Protein AF-T0VDK6-F1 (afdb_monomer_lite)

Radius of gyration: 13.19 Å; chains: 1; bounding box: 28×38×30 Å

pLDDT: mean 80.77, std 17.37, range [37.72, 94.25]

Secondary structure (DSSP, 8-state):
-PPPPPHHHHHHHHHHTT-B-S-HHHHHHHHHHH-HHHHHHHGGGGB-TTS-B-S--BHHHHHT-S-S---------

Structure (mmCIF, N/CA/C/O backbone):
data_AF-T0VDK6-F1
#
_entry.id   AF-T0VDK6-F1
#
loop_
_atom_site.group_PDB
_atom_site.id
_atom_site.type_symbol
_atom_site.label_atom_id
_atom_site.label_alt_id
_atom_site.label_comp_id
_atom_site.label_asym_id
_atom_site.label_entity_id
_atom_site.label_seq_id
_atom_site.pdbx_PDB_ins_code
_atom_site.Cartn_x
_atom_site.Cartn_y
_atom_site.Cartn_z
_atom_site.occupancy
_atom_site.B_iso_or_equiv
_atom_site.auth_seq_id
_atom_site.auth_comp_id
_atom_site.auth_asym_id
_atom_site.auth_atom_id
_atom_site.pdbx_PDB_model_num
ATOM 1 N N . MET A 1 1 ? 7.716 17.060 8.205 1.00 54.31 1 MET A N 1
ATOM 2 C CA . MET A 1 1 ? 8.079 15.687 7.781 1.00 54.31 1 MET A CA 1
ATOM 3 C C . MET A 1 1 ? 6.798 14.877 7.652 1.00 54.31 1 MET A C 1
ATOM 5 O O . MET A 1 1 ? 5.962 15.001 8.536 1.00 54.31 1 MET A O 1
ATOM 9 N N . LYS A 1 2 ? 6.590 14.115 6.568 1.00 57.12 2 LYS A N 1
ATOM 10 C CA . LYS A 1 2 ? 5.449 13.181 6.515 1.00 57.12 2 LYS A CA 1
ATOM 11 C C . LYS A 1 2 ? 5.818 11.947 7.349 1.00 57.12 2 LYS A C 1
ATOM 13 O O . LYS A 1 2 ? 6.925 11.447 7.145 1.00 57.12 2 LYS A O 1
ATOM 18 N N . PRO A 1 3 ? 4.965 11.482 8.276 1.00 75.94 3 PRO A N 1
ATOM 19 C CA . PRO A 1 3 ? 5.250 10.267 9.026 1.00 75.94 3 PRO A CA 1
ATOM 20 C C . PRO A 1 3 ? 5.386 9.084 8.063 1.00 75.94 3 PRO A C 1
ATOM 22 O O . PRO A 1 3 ? 4.663 8.996 7.065 1.00 75.94 3 PRO A O 1
ATOM 25 N N . ALA A 1 4 ? 6.341 8.196 8.345 1.00 81.44 4 ALA A N 1
ATOM 26 C CA . ALA A 1 4 ? 6.423 6.925 7.643 1.00 81.44 4 ALA A CA 1
ATOM 27 C C . ALA A 1 4 ? 5.159 6.118 7.954 1.00 81.44 4 ALA A C 1
ATOM 29 O O . ALA A 1 4 ? 4.730 6.057 9.104 1.00 81.44 4 ALA A O 1
ATOM 30 N N . LYS A 1 5 ? 4.564 5.522 6.920 1.00 88.75 5 LYS A N 1
ATOM 31 C CA . LYS A 1 5 ? 3.398 4.657 7.093 1.00 88.75 5 LYS A CA 1
ATOM 32 C C . LYS A 1 5 ? 3.790 3.370 7.800 1.00 88.75 5 LYS A C 1
ATOM 34 O O . LYS A 1 5 ? 4.838 2.806 7.475 1.00 88.75 5 LYS A O 1
ATOM 39 N N . THR A 1 6 ? 2.941 2.894 8.702 1.00 93.75 6 THR A N 1
ATOM 40 C CA . THR A 1 6 ? 3.104 1.570 9.310 1.00 93.75 6 THR A CA 1
ATOM 41 C C . THR A 1 6 ? 2.942 0.474 8.254 1.00 93.75 6 THR A C 1
ATOM 43 O O . THR A 1 6 ? 2.389 0.701 7.174 1.00 93.75 6 THR A O 1
ATOM 46 N N . TYR A 1 7 ? 3.414 -0.738 8.551 1.00 93.12 7 TYR A N 1
ATOM 47 C CA . TYR A 1 7 ? 3.226 -1.879 7.650 1.00 93.12 7 TYR A CA 1
ATOM 48 C C . TYR A 1 7 ? 1.744 -2.184 7.403 1.00 93.12 7 TYR A C 1
ATOM 50 O O . TYR A 1 7 ? 1.373 -2.558 6.295 1.00 93.12 7 TYR A O 1
ATOM 58 N N . GLU A 1 8 ? 0.890 -1.972 8.403 1.00 92.75 8 GLU A N 1
ATOM 59 C CA . GLU A 1 8 ? -0.560 -2.131 8.272 1.00 92.75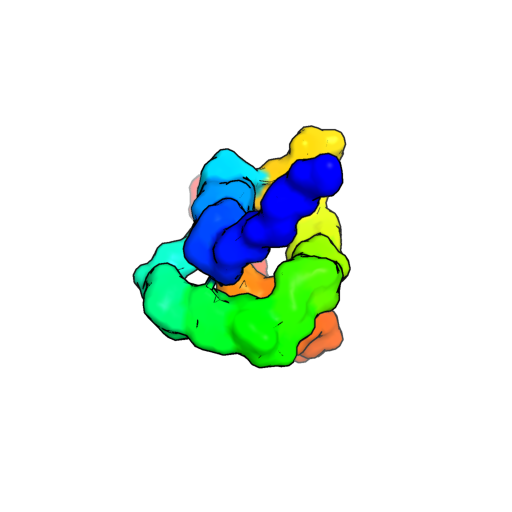 8 GLU A CA 1
ATOM 60 C C . GLU A 1 8 ? -1.144 -1.101 7.300 1.00 92.75 8 GLU A C 1
ATOM 62 O O . GLU A 1 8 ? -1.827 -1.478 6.352 1.00 92.75 8 GLU A O 1
ATOM 67 N N . GLU A 1 9 ? -0.793 0.181 7.443 1.00 94.25 9 GLU A N 1
ATOM 68 C CA . GLU A 1 9 ? -1.237 1.231 6.516 1.00 94.25 9 GLU A CA 1
ATOM 69 C C . GLU A 1 9 ? -0.746 0.994 5.080 1.00 94.25 9 GLU A C 1
ATOM 71 O O . GLU A 1 9 ? -1.441 1.293 4.107 1.00 94.25 9 GLU A O 1
ATOM 76 N N . GLN A 1 10 ? 0.481 0.495 4.928 1.00 93.00 10 GLN A N 1
ATOM 77 C CA . GLN A 1 10 ? 1.032 0.120 3.628 1.00 93.00 10 GLN A CA 1
ATOM 78 C C . GLN A 1 10 ? 0.230 -1.021 3.000 1.00 93.00 10 GLN A C 1
ATOM 80 O O . GLN A 1 10 ? -0.069 -0.976 1.805 1.00 93.00 10 GLN A O 1
ATOM 85 N N . LEU A 1 11 ? -0.150 -2.014 3.804 1.00 93.12 11 LEU A N 1
ATOM 86 C CA . LEU A 1 11 ? -0.965 -3.137 3.368 1.00 93.12 11 LEU A CA 1
ATOM 87 C C . LEU A 1 11 ? -2.371 -2.687 2.950 1.00 93.12 11 LEU A C 1
ATOM 89 O O . LEU A 1 11 ? -2.854 -3.077 1.888 1.00 93.12 11 LEU A O 1
ATOM 93 N N . GLU A 1 12 ? -2.996 -1.794 3.717 1.00 94.00 12 GLU A N 1
ATOM 94 C CA . GLU A 1 12 ? -4.303 -1.223 3.382 1.00 94.00 12 GLU A CA 1
ATOM 95 C C . GLU A 1 12 ? -4.299 -0.469 2.048 1.00 94.00 12 GLU A C 1
ATOM 97 O O . GLU A 1 12 ? -5.273 -0.533 1.299 1.00 94.00 12 GLU A O 1
ATOM 102 N N . ILE A 1 13 ? -3.212 0.234 1.712 1.00 92.94 13 ILE A N 1
ATOM 103 C CA . ILE A 1 13 ? -3.076 0.896 0.404 1.00 92.94 13 ILE A CA 1
ATOM 104 C C . ILE A 1 13 ? -3.090 -0.132 -0.727 1.00 92.94 13 ILE A C 1
ATOM 106 O O . ILE A 1 13 ? -3.697 0.116 -1.769 1.00 92.94 13 ILE A O 1
ATOM 110 N N . LEU A 1 14 ? -2.423 -1.271 -0.538 1.00 92.31 14 LEU A N 1
ATOM 111 C CA . LEU A 1 14 ? -2.393 -2.338 -1.533 1.00 92.31 14 LEU A CA 1
ATOM 112 C C . LEU A 1 14 ? -3.779 -2.972 -1.697 1.00 92.31 14 LEU A C 1
ATOM 114 O O . LEU A 1 14 ? -4.238 -3.110 -2.829 1.00 92.31 14 LEU A O 1
ATOM 118 N N . ILE A 1 15 ? -4.479 -3.248 -0.593 1.00 92.81 15 ILE A N 1
ATOM 119 C CA . ILE A 1 15 ? -5.857 -3.766 -0.607 1.00 92.81 15 ILE A CA 1
ATOM 120 C C . ILE A 1 15 ? -6.799 -2.788 -1.317 1.00 92.81 15 ILE A C 1
ATOM 122 O O . ILE A 1 15 ? -7.551 -3.186 -2.203 1.00 92.81 15 ILE A O 1
ATOM 126 N N . LYS A 1 16 ? -6.724 -1.487 -1.002 1.00 93.69 16 LYS A N 1
ATOM 127 C CA . LYS A 1 16 ? -7.540 -0.445 -1.656 1.00 93.69 16 LYS A CA 1
ATOM 128 C C . LYS A 1 16 ? -7.291 -0.341 -3.159 1.00 93.69 16 LYS A C 1
ATOM 130 O O . LYS A 1 16 ? -8.182 0.069 -3.892 1.00 93.69 16 LYS A O 1
ATOM 135 N N . ARG A 1 17 ? -6.094 -0.712 -3.616 1.00 92.62 17 ARG A N 1
ATOM 136 C CA . ARG A 1 17 ? -5.739 -0.799 -5.039 1.00 92.62 17 ARG A CA 1
ATOM 137 C C . ARG A 1 17 ? -6.172 -2.113 -5.687 1.00 92.62 17 ARG A C 1
ATOM 139 O O . ARG A 1 17 ? -5.884 -2.302 -6.860 1.00 92.62 17 ARG A O 1
ATOM 146 N N . GLY A 1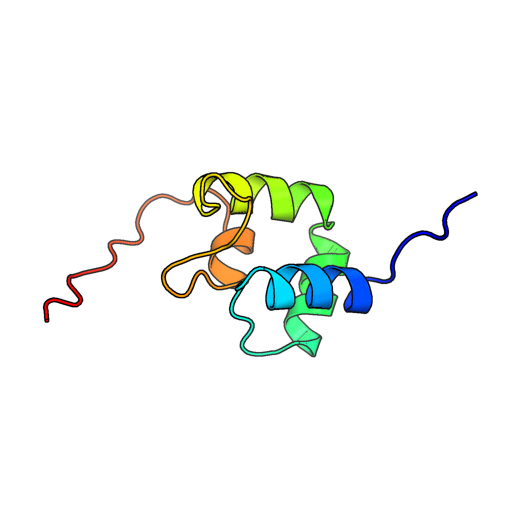 18 ? -6.830 -3.008 -4.954 1.00 92.44 18 GLY A N 1
ATOM 147 C CA . GLY A 1 18 ? -7.327 -4.286 -5.459 1.00 92.44 18 GLY A CA 1
ATOM 148 C C . GLY A 1 18 ? -6.394 -5.475 -5.229 1.00 92.44 18 GLY A C 1
ATOM 149 O O . GLY A 1 18 ? -6.630 -6.528 -5.815 1.00 92.44 18 GLY A O 1
ATOM 150 N N . LEU A 1 19 ? -5.336 -5.338 -4.414 1.00 93.50 19 LEU A N 1
ATOM 151 C CA . LEU A 1 19 ? -4.489 -6.481 -4.066 1.00 93.50 19 LEU A CA 1
ATOM 152 C C . LEU A 1 19 ? -5.264 -7.404 -3.127 1.00 93.50 19 LEU A C 1
ATOM 154 O O . LEU A 1 19 ? -5.713 -6.982 -2.060 1.00 93.50 19 LEU A O 1
ATOM 158 N N . TYR A 1 20 ? -5.391 -8.667 -3.510 1.00 93.62 20 TYR A N 1
ATOM 159 C CA . TYR A 1 20 ? -6.006 -9.675 -2.669 1.00 93.62 20 TYR A CA 1
ATOM 160 C C . TYR A 1 20 ? -5.031 -10.134 -1.582 1.00 93.62 20 TYR A C 1
ATOM 162 O O . TYR A 1 20 ? -3.863 -10.431 -1.850 1.00 93.62 20 TYR A O 1
ATOM 170 N N . ILE A 1 21 ? -5.520 -10.192 -0.345 1.00 91.06 21 ILE A N 1
ATOM 171 C CA . ILE A 1 21 ? -4.755 -10.634 0.818 1.00 91.06 21 ILE A CA 1
ATOM 172 C C . ILE A 1 21 ? -5.610 -11.611 1.608 1.00 91.06 21 ILE A C 1
ATOM 174 O O . ILE A 1 21 ? -6.651 -11.234 2.138 1.00 91.06 21 ILE A O 1
ATOM 178 N N . ASP A 1 22 ? -5.144 -12.852 1.698 1.00 89.50 22 ASP A N 1
ATOM 179 C CA . ASP A 1 22 ? -5.812 -13.905 2.463 1.00 89.50 22 ASP A CA 1
ATOM 180 C C . ASP A 1 22 ? -5.680 -13.678 3.979 1.00 89.50 22 ASP A C 1
ATOM 182 O O . ASP A 1 22 ? -6.657 -13.706 4.726 1.00 89.50 22 ASP A O 1
ATOM 186 N N . ASN A 1 23 ? -4.462 -13.382 4.447 1.00 91.81 23 ASN A N 1
ATOM 187 C CA . ASN A 1 23 ? -4.174 -13.220 5.869 1.00 91.81 23 ASN A CA 1
ATOM 188 C C . ASN A 1 23 ? -3.336 -11.968 6.148 1.00 91.81 23 ASN A C 1
ATOM 190 O O . ASN A 1 23 ? -2.112 -11.971 5.989 1.00 91.81 23 ASN A O 1
ATOM 194 N N . ASN A 1 24 ? -3.989 -10.920 6.657 1.00 91.75 24 ASN A N 1
ATOM 195 C CA . ASN A 1 24 ? -3.339 -9.641 6.952 1.00 91.75 24 ASN A CA 1
ATOM 196 C C . ASN A 1 24 ? -2.154 -9.769 7.917 1.00 91.75 24 ASN A C 1
ATOM 198 O O . ASN A 1 24 ? -1.134 -9.122 7.701 1.00 91.75 24 ASN A O 1
ATOM 202 N N . LYS A 1 25 ? -2.235 -10.613 8.955 1.00 92.19 25 LYS A N 1
ATOM 203 C CA . LYS A 1 25 ? -1.138 -10.759 9.931 1.00 92.19 25 LYS A CA 1
ATOM 204 C C . LYS A 1 25 ? 0.106 -11.363 9.286 1.00 92.19 25 LYS A C 1
ATOM 206 O O . LYS A 1 25 ? 1.209 -10.853 9.480 1.00 92.19 25 LYS A O 1
ATOM 211 N N . ARG A 1 26 ? -0.070 -12.425 8.490 1.00 91.38 26 ARG A N 1
ATOM 212 C CA . ARG A 1 26 ? 1.030 -13.018 7.713 1.00 91.38 26 ARG A CA 1
ATOM 213 C C . ARG A 1 26 ? 1.579 -12.016 6.707 1.00 91.38 26 ARG A C 1
ATOM 215 O O . ARG A 1 26 ? 2.790 -11.864 6.626 1.00 91.38 26 ARG A O 1
ATOM 222 N N . ALA A 1 27 ? 0.710 -11.299 6.002 1.00 92.56 27 ALA A N 1
ATOM 223 C CA . ALA A 1 27 ? 1.123 -10.326 5.004 1.00 92.56 27 ALA A CA 1
ATOM 224 C C . ALA A 1 27 ? 1.915 -9.159 5.615 1.00 92.56 27 ALA A C 1
ATOM 226 O O . ALA A 1 27 ? 2.954 -8.800 5.077 1.00 92.56 27 ALA A O 1
ATOM 227 N N . VAL A 1 28 ? 1.510 -8.626 6.775 1.00 93.31 28 VAL A N 1
ATOM 228 C CA . VAL A 1 28 ? 2.286 -7.622 7.528 1.00 93.31 28 VAL A CA 1
ATOM 229 C C . VAL A 1 28 ? 3.650 -8.173 7.934 1.00 93.31 28 VAL A C 1
ATOM 231 O O . VAL A 1 28 ? 4.665 -7.509 7.723 1.00 93.31 28 VAL A O 1
ATOM 234 N N . HIS A 1 29 ? 3.698 -9.392 8.478 1.00 92.06 29 HIS A N 1
ATOM 235 C CA . HIS A 1 29 ? 4.963 -10.019 8.854 1.00 92.06 29 HIS A CA 1
ATOM 236 C C . HIS A 1 29 ? 5.888 -10.177 7.637 1.00 92.06 29 HIS A C 1
ATOM 238 O O . HIS A 1 29 ? 7.047 -9.769 7.672 1.00 92.06 29 HIS A O 1
ATOM 244 N N . THR A 1 30 ? 5.379 -10.684 6.517 1.00 89.75 30 THR A N 1
ATOM 245 C CA . THR A 1 30 ? 6.144 -10.792 5.270 1.00 89.75 30 THR A CA 1
ATOM 246 C C . THR A 1 30 ? 6.557 -9.425 4.725 1.00 89.75 30 THR A C 1
ATOM 248 O O . THR A 1 30 ? 7.704 -9.263 4.323 1.00 89.75 30 THR A O 1
ATOM 251 N N . LEU A 1 31 ? 5.677 -8.422 4.757 1.00 91.06 31 LEU A N 1
ATOM 252 C CA . LEU A 1 31 ? 5.964 -7.059 4.304 1.00 91.06 31 LEU A CA 1
ATOM 253 C C . LEU A 1 31 ? 7.088 -6.417 5.123 1.00 91.06 31 LEU A C 1
ATOM 255 O O . LEU A 1 31 ? 7.932 -5.726 4.556 1.00 91.06 31 LEU A O 1
ATOM 259 N N . SER A 1 32 ? 7.134 -6.689 6.429 1.00 90.56 32 SER A N 1
ATOM 260 C CA . SER A 1 32 ? 8.212 -6.224 7.305 1.00 90.56 32 SER A CA 1
ATOM 261 C C . SER A 1 32 ? 9.573 -6.841 6.963 1.00 90.56 32 SER A C 1
ATOM 263 O O . SER A 1 32 ? 10.592 -6.172 7.102 1.00 90.56 32 SER A O 1
ATOM 265 N N . ASN A 1 33 ? 9.589 -8.074 6.440 1.00 89.50 33 ASN A N 1
ATOM 266 C CA . ASN A 1 33 ? 10.808 -8.765 6.009 1.00 89.50 33 ASN A CA 1
ATOM 267 C C . ASN A 1 33 ? 11.243 -8.365 4.586 1.00 89.50 33 ASN A C 1
ATOM 269 O O . ASN A 1 33 ? 12.420 -8.129 4.336 1.00 89.50 33 ASN A O 1
ATOM 273 N N . VAL A 1 34 ? 10.298 -8.290 3.641 1.00 86.81 34 VAL A N 1
ATOM 274 C CA . VAL A 1 34 ? 10.571 -8.019 2.215 1.00 86.81 34 VAL A CA 1
ATOM 275 C C . VAL A 1 34 ? 10.758 -6.525 1.936 1.00 86.81 34 VAL A C 1
ATOM 277 O O . VAL A 1 34 ? 11.450 -6.168 0.985 1.00 86.81 34 VAL A O 1
ATOM 280 N N . ASN A 1 35 ? 10.201 -5.655 2.783 1.00 85.25 35 ASN A N 1
ATOM 281 C CA . ASN A 1 35 ? 10.075 -4.209 2.596 1.00 85.25 35 ASN A CA 1
ATOM 282 C C . ASN A 1 35 ? 9.093 -3.826 1.464 1.00 85.25 35 ASN A C 1
ATOM 284 O O . ASN A 1 35 ? 9.108 -4.375 0.360 1.00 85.25 35 ASN A O 1
ATOM 288 N N . TYR A 1 36 ? 8.244 -2.829 1.731 1.00 86.44 36 TYR A N 1
ATOM 289 C CA . TYR A 1 36 ? 7.235 -2.309 0.802 1.00 86.44 36 TYR A CA 1
ATOM 290 C C . TYR A 1 36 ? 7.800 -1.895 -0.561 1.00 86.44 36 TYR A C 1
ATOM 292 O O . TYR A 1 36 ? 7.173 -2.152 -1.592 1.00 86.44 36 TYR A O 1
ATOM 300 N N . TYR A 1 37 ? 8.995 -1.303 -0.606 1.00 85.06 37 TYR A N 1
ATOM 301 C CA . TYR A 1 37 ? 9.590 -0.872 -1.873 1.00 85.06 37 TYR A CA 1
ATOM 302 C C . TYR A 1 37 ? 9.932 -2.053 -2.792 1.00 85.06 37 TYR A C 1
ATOM 304 O O . TYR A 1 37 ? 9.600 -2.010 -3.974 1.00 85.06 37 TYR A O 1
ATOM 312 N N . ASN A 1 38 ? 10.496 -3.140 -2.257 1.00 87.50 38 ASN A N 1
ATOM 313 C CA . ASN A 1 38 ? 10.803 -4.329 -3.059 1.00 87.50 38 ASN A CA 1
ATOM 314 C C . ASN A 1 38 ? 9.524 -5.022 -3.534 1.00 87.50 38 ASN A C 1
ATOM 316 O O . ASN A 1 38 ? 9.375 -5.308 -4.722 1.00 87.50 38 ASN A O 1
ATOM 320 N N . LEU A 1 39 ? 8.565 -5.222 -2.622 1.00 87.94 39 LEU A N 1
ATOM 321 C CA . LEU A 1 39 ? 7.296 -5.867 -2.954 1.00 87.94 39 LEU A CA 1
ATOM 322 C C . LEU A 1 39 ? 6.556 -5.111 -4.063 1.00 87.94 39 LEU A C 1
ATOM 324 O O . LEU A 1 39 ? 6.059 -5.709 -5.014 1.00 87.94 39 LEU A O 1
ATOM 328 N N . THR A 1 40 ? 6.494 -3.781 -3.969 1.00 87.12 40 THR A N 1
ATOM 329 C CA . THR A 1 40 ? 5.809 -2.961 -4.978 1.00 87.12 40 THR A CA 1
ATOM 330 C C . THR A 1 40 ? 6.487 -2.978 -6.348 1.00 87.12 40 THR A C 1
ATOM 332 O O . THR A 1 40 ? 5.788 -2.743 -7.340 1.00 87.12 40 THR A O 1
ATOM 335 N N . GLY A 1 41 ? 7.790 -3.277 -6.406 1.00 89.19 41 GLY A N 1
ATOM 336 C CA . GLY A 1 41 ? 8.535 -3.545 -7.634 1.00 89.19 41 GLY A CA 1
ATOM 337 C C . GLY A 1 41 ? 8.124 -4.867 -8.283 1.00 89.19 41 GLY A C 1
ATOM 338 O O . GLY A 1 41 ? 7.791 -4.880 -9.464 1.00 89.19 41 GLY A O 1
ATOM 339 N N . TYR A 1 42 ? 8.028 -5.955 -7.513 1.00 88.75 42 TYR A N 1
ATOM 340 C CA . TYR A 1 42 ? 7.522 -7.241 -8.025 1.00 88.75 42 TYR A CA 1
ATOM 341 C C . TYR A 1 42 ? 6.060 -7.162 -8.463 1.00 88.75 42 TYR A C 1
ATOM 343 O O . TYR A 1 42 ? 5.656 -7.769 -9.452 1.00 88.75 42 TYR A O 1
ATOM 351 N N . LEU A 1 43 ? 5.273 -6.353 -7.757 1.00 89.00 43 LEU A N 1
ATOM 352 C CA . LEU A 1 43 ? 3.875 -6.121 -8.079 1.00 89.00 43 LEU A CA 1
ATOM 353 C C . LEU A 1 43 ? 3.664 -5.190 -9.285 1.00 89.00 43 LEU A C 1
ATOM 355 O O . LEU A 1 43 ? 2.534 -5.045 -9.742 1.00 89.00 43 LEU A O 1
ATOM 359 N N . PHE A 1 44 ? 4.710 -4.531 -9.796 1.00 89.94 44 PHE A N 1
ATOM 360 C CA . PHE A 1 44 ? 4.586 -3.529 -10.859 1.00 89.94 44 PHE A CA 1
ATOM 361 C C . PHE A 1 44 ? 3.971 -4.098 -12.142 1.00 89.94 44 PHE A C 1
ATOM 363 O O . PHE A 1 44 ? 3.096 -3.462 -12.718 1.00 89.94 44 PHE A O 1
ATOM 370 N N . GLN A 1 45 ? 4.354 -5.315 -12.532 1.00 88.25 45 GLN A N 1
ATOM 371 C CA . GLN A 1 45 ? 3.848 -5.977 -13.742 1.00 88.25 45 GLN A CA 1
ATOM 372 C C . GLN A 1 45 ? 2.353 -6.331 -13.690 1.00 88.25 45 GLN A C 1
ATOM 374 O O . GLN A 1 45 ? 1.753 -6.605 -14.723 1.00 88.25 45 GLN A O 1
ATOM 379 N N . PHE A 1 46 ? 1.755 -6.337 -12.496 1.00 88.75 46 PHE A N 1
ATOM 380 C CA . PHE A 1 46 ? 0.346 -6.673 -12.293 1.00 88.75 46 PHE A CA 1
ATOM 381 C C . PHE A 1 46 ? -0.555 -5.436 -12.167 1.00 88.75 46 PHE A C 1
ATOM 383 O O . PHE A 1 46 ? -1.756 -5.568 -11.926 1.00 88.75 46 PHE A O 1
ATOM 390 N N . LYS A 1 47 ? 0.020 -4.233 -12.272 1.00 90.25 47 LYS A N 1
ATOM 391 C CA . LYS A 1 47 ? -0.728 -2.978 -12.209 1.00 90.25 47 LYS A CA 1
ATOM 392 C C . LYS A 1 47 ? -1.275 -2.618 -13.585 1.00 90.25 47 LYS A C 1
ATOM 394 O O . LYS A 1 47 ? -0.586 -2.750 -14.592 1.00 90.25 47 LYS A O 1
ATOM 399 N N . ASP A 1 48 ? -2.498 -2.107 -13.610 1.00 89.38 48 ASP A N 1
ATOM 400 C CA . ASP A 1 48 ? -3.069 -1.456 -14.782 1.00 89.38 48 ASP A CA 1
ATOM 401 C C . ASP A 1 48 ? -2.450 -0.061 -15.012 1.00 89.38 48 ASP A C 1
ATOM 403 O O . ASP A 1 48 ? -1.624 0.429 -14.234 1.00 89.38 48 ASP A O 1
ATOM 407 N N . SER A 1 49 ? -2.889 0.623 -16.072 1.00 88.44 49 SER A N 1
ATOM 408 C CA . SER A 1 49 ? -2.441 1.988 -16.387 1.00 88.44 49 SER A CA 1
ATOM 409 C C . SER A 1 49 ? -2.785 3.026 -15.308 1.00 88.44 49 SER A C 1
ATOM 411 O O . SER A 1 49 ? -2.207 4.112 -15.299 1.00 88.44 49 SER A O 1
ATOM 413 N N . LYS A 1 50 ? -3.704 2.709 -14.388 1.00 89.38 50 LYS A N 1
ATOM 414 C CA . LYS A 1 50 ? -4.108 3.547 -13.251 1.00 89.38 50 LYS A CA 1
ATOM 415 C C . LYS A 1 50 ? -3.383 3.167 -11.952 1.00 89.38 50 LYS A C 1
ATOM 417 O O . LYS A 1 50 ? -3.578 3.834 -10.937 1.00 89.38 50 LYS A O 1
ATOM 422 N N . GLY A 1 51 ? -2.533 2.138 -11.967 1.00 87.38 51 GLY A N 1
ATOM 423 C CA . GLY A 1 51 ? -1.790 1.659 -10.804 1.00 87.38 51 GLY A CA 1
ATOM 424 C C . GLY A 1 51 ? -2.573 0.720 -9.880 1.00 87.38 51 GLY A C 1
ATOM 425 O O . GLY A 1 51 ? -2.124 0.498 -8.750 1.00 87.38 51 GLY A O 1
ATOM 426 N N . ASN A 1 52 ? -3.713 0.191 -10.328 1.00 90.81 52 ASN A N 1
ATOM 427 C CA . ASN A 1 52 ? -4.541 -0.760 -9.588 1.00 90.81 52 ASN A CA 1
ATOM 428 C C . ASN A 1 52 ? -4.265 -2.197 -10.029 1.00 90.81 52 ASN A C 1
ATOM 430 O O . ASN A 1 52 ? -3.836 -2.454 -11.150 1.00 90.81 52 ASN A O 1
ATOM 434 N N . PHE A 1 53 ? -4.543 -3.139 -9.141 1.00 90.31 53 PHE A N 1
ATOM 435 C CA . PHE A 1 53 ? -4.462 -4.565 -9.401 1.00 90.31 53 PHE A CA 1
ATOM 436 C C . PHE A 1 53 ? -5.809 -5.054 -9.929 1.00 90.31 53 PHE A C 1
ATOM 438 O O . PHE A 1 53 ? -6.853 -4.806 -9.327 1.00 90.31 53 PHE A O 1
ATOM 445 N N . SER A 1 54 ? -5.788 -5.748 -11.063 1.00 81.62 54 SER A N 1
ATOM 446 C CA . SER A 1 54 ? -6.979 -6.332 -11.683 1.00 81.62 54 SER A CA 1
ATOM 447 C C . SER A 1 54 ? -6.813 -7.845 -11.817 1.00 81.62 54 SER A C 1
ATOM 449 O O . SER A 1 54 ? -5.697 -8.342 -11.935 1.00 81.62 54 SER A O 1
ATOM 451 N N . GLY A 1 55 ? -7.918 -8.593 -11.745 1.00 78.69 55 GLY A N 1
ATOM 452 C CA . GLY A 1 55 ? -7.891 -10.050 -11.925 1.00 78.69 55 GLY A CA 1
ATOM 453 C C . GLY A 1 55 ? -7.442 -10.872 -10.708 1.00 78.69 55 GLY A C 1
ATOM 454 O O . GLY A 1 55 ? -6.997 -11.999 -10.889 1.00 78.69 55 GLY A O 1
ATOM 455 N N . GLY A 1 56 ? -7.561 -10.347 -9.480 1.00 84.12 56 GLY A N 1
ATOM 456 C CA . GLY A 1 56 ? -7.342 -11.139 -8.258 1.00 84.12 56 GLY A CA 1
ATOM 457 C C . GLY A 1 56 ? -5.873 -11.384 -7.900 1.00 84.12 56 GLY A C 1
ATOM 458 O O . GLY A 1 56 ? -5.544 -12.417 -7.326 1.00 84.12 56 GLY A O 1
ATOM 459 N N . VAL A 1 57 ? -4.990 -10.440 -8.235 1.00 89.25 57 VAL A N 1
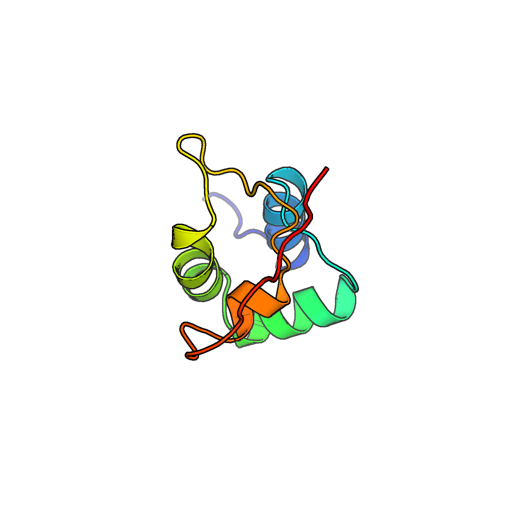ATOM 460 C CA . VAL A 1 57 ? -3.561 -10.500 -7.891 1.00 89.25 57 VAL A CA 1
ATOM 461 C C . VAL A 1 57 ? -3.410 -10.615 -6.376 1.00 89.25 57 VAL A C 1
ATOM 463 O O . VAL A 1 57 ? -3.822 -9.723 -5.634 1.00 89.25 57 VAL A O 1
ATOM 466 N N . SER A 1 58 ? -2.813 -11.710 -5.926 1.00 89.94 58 SER A N 1
ATOM 467 C CA . SER A 1 58 ? -2.566 -11.984 -4.514 1.00 89.94 58 SER A CA 1
ATOM 468 C C . SER A 1 58 ? -1.234 -11.405 -4.045 1.00 89.94 58 SER A C 1
ATOM 470 O O . SER A 1 58 ? -0.271 -11.269 -4.806 1.00 89.94 58 SER A O 1
ATOM 472 N N . PHE A 1 59 ? -1.159 -11.094 -2.756 1.00 88.69 59 PHE A N 1
ATOM 473 C CA . PHE A 1 59 ? 0.075 -10.678 -2.098 1.00 88.69 59 PHE A CA 1
ATOM 474 C C . PHE A 1 59 ? 1.204 -11.704 -2.278 1.00 88.69 59 PHE A C 1
ATOM 476 O O . PHE A 1 59 ? 2.336 -11.324 -2.589 1.00 88.69 59 PHE A O 1
ATOM 483 N N . GLU A 1 60 ? 0.906 -13.001 -2.163 1.00 86.69 60 GLU A N 1
ATOM 484 C CA . GLU A 1 60 ? 1.905 -14.058 -2.325 1.00 86.69 60 GLU A CA 1
ATOM 485 C C . GLU A 1 60 ? 2.545 -14.087 -3.717 1.00 86.69 60 GLU A C 1
A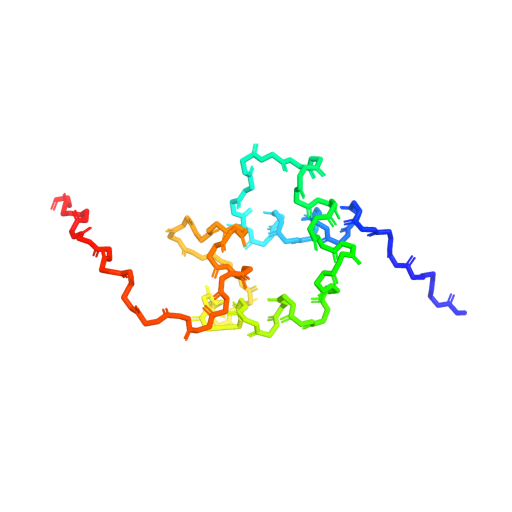TOM 487 O O . GLU A 1 60 ? 3.748 -14.339 -3.812 1.00 86.69 60 GLU A O 1
ATOM 492 N N . GLN A 1 61 ? 1.800 -13.764 -4.782 1.00 85.44 61 GLN A N 1
ATOM 493 C CA . GLN A 1 61 ? 2.362 -13.666 -6.137 1.00 85.44 61 GLN A CA 1
ATOM 494 C C . GLN A 1 61 ? 3.447 -12.586 -6.235 1.00 85.44 61 GLN A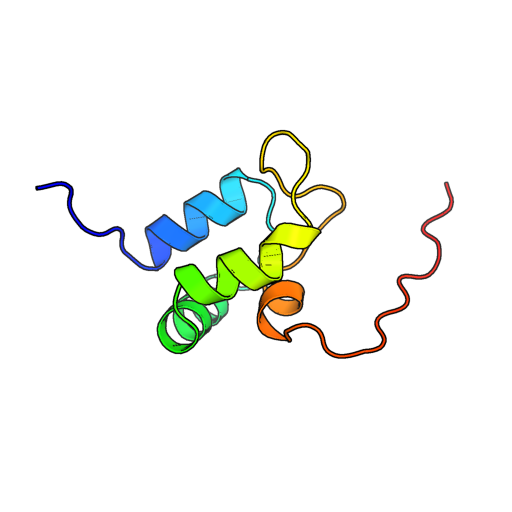 C 1
ATOM 496 O O . GLN A 1 61 ? 4.425 -12.761 -6.958 1.00 85.44 61 GLN A O 1
ATOM 501 N N . GLY A 1 62 ? 3.314 -11.486 -5.487 1.00 83.12 6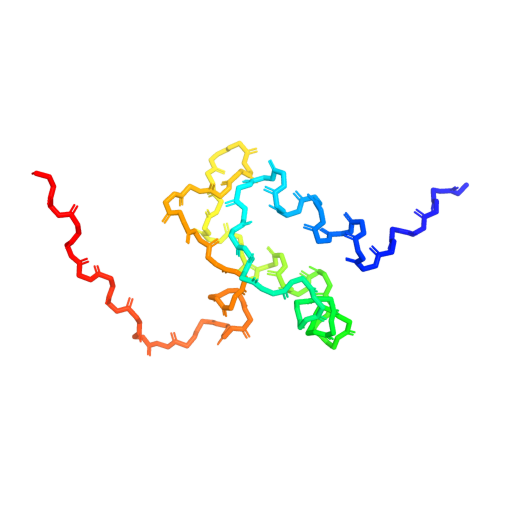2 GLY A N 1
ATOM 502 C CA . GLY A 1 62 ? 4.351 -10.456 -5.397 1.00 83.12 62 GLY A CA 1
ATOM 503 C C . GLY A 1 62 ? 5.569 -10.895 -4.579 1.00 83.12 62 GLY A C 1
ATOM 504 O O . GLY A 1 62 ? 6.691 -10.504 -4.892 1.00 83.12 62 GLY A O 1
ATOM 505 N N . CYS A 1 63 ? 5.379 -11.717 -3.545 1.00 81.50 63 CYS A N 1
ATOM 506 C CA . CYS A 1 63 ? 6.464 -12.179 -2.671 1.00 81.50 63 CYS A CA 1
ATOM 507 C C . CYS A 1 63 ? 7.345 -13.270 -3.287 1.00 81.50 63 CYS A C 1
ATOM 509 O O . CYS A 1 63 ? 8.493 -13.418 -2.877 1.00 81.50 63 CYS A O 1
ATOM 511 N N . GLN A 1 64 ? 6.832 -14.029 -4.255 1.00 70.69 64 GLN A N 1
ATOM 512 C CA . GLN A 1 64 ? 7.572 -15.122 -4.897 1.00 70.69 64 GLN A CA 1
ATOM 513 C C . GLN A 1 64 ? 8.638 -14.635 -5.898 1.00 70.69 64 GLN A C 1
ATOM 515 O O . GLN A 1 64 ? 9.406 -15.447 -6.417 1.00 70.69 64 GLN A O 1
ATOM 520 N N . GLY A 1 65 ? 8.723 -13.321 -6.151 1.00 58.91 65 GLY A N 1
ATOM 521 C CA . GLY A 1 65 ? 9.593 -12.753 -7.181 1.00 58.91 65 GLY A CA 1
ATOM 522 C C . GLY A 1 65 ? 9.246 -13.286 -8.580 1.00 58.91 65 GLY A C 1
ATOM 523 O O . GLY A 1 65 ? 8.276 -14.026 -8.746 1.00 58.91 65 GLY A O 1
ATOM 524 N N . PRO A 1 66 ? 10.015 -12.941 -9.627 1.00 51.56 66 PRO A N 1
ATOM 525 C CA . PRO A 1 66 ? 9.848 -13.526 -10.955 1.00 51.56 66 PRO A CA 1
ATOM 526 C C . PRO A 1 66 ? 10.366 -14.979 -10.978 1.00 51.56 66 PRO A C 1
ATOM 528 O O . PRO A 1 66 ? 11.327 -15.304 -11.676 1.00 51.56 66 PRO A O 1
ATOM 531 N N . SER A 1 67 ? 9.763 -15.866 -10.185 1.00 45.72 67 SER A N 1
ATOM 532 C CA . SER A 1 67 ? 9.967 -17.305 -10.312 1.00 45.72 67 SER A CA 1
ATOM 533 C C . SER A 1 67 ? 9.128 -17.830 -11.475 1.00 45.72 67 SER A C 1
ATOM 535 O O . SER A 1 67 ? 7.960 -17.486 -11.657 1.00 45.72 67 SER A O 1
ATOM 537 N N . LYS A 1 68 ? 9.777 -18.617 -12.324 1.00 47.91 68 LYS A N 1
ATOM 538 C CA . LYS A 1 68 ? 9.288 -19.054 -13.630 1.00 47.91 68 LYS A CA 1
ATOM 539 C C . LYS A 1 68 ? 8.262 -20.173 -13.426 1.00 47.91 68 LYS A C 1
ATOM 541 O O . LYS A 1 68 ? 8.579 -21.144 -12.749 1.00 47.91 68 LYS A O 1
ATOM 546 N N . ASN A 1 69 ? 7.105 -20.059 -14.085 1.00 45.53 69 ASN A N 1
ATOM 547 C CA . ASN A 1 69 ? 5.940 -20.965 -14.062 1.00 45.53 69 ASN A CA 1
ATOM 548 C C . ASN A 1 69 ? 4.907 -20.720 -12.952 1.00 45.53 69 ASN A C 1
ATOM 550 O O . ASN A 1 69 ? 4.869 -21.429 -11.953 1.00 45.53 69 ASN A O 1
ATOM 554 N N . VAL A 1 70 ? 3.948 -19.835 -13.229 1.00 46.19 70 VAL A N 1
ATOM 555 C CA . VAL A 1 70 ? 2.559 -20.061 -12.810 1.00 46.19 70 VAL A CA 1
ATOM 556 C C . VAL A 1 70 ? 1.688 -19.845 -14.041 1.00 46.19 70 VAL A C 1
ATOM 558 O O . VAL A 1 70 ? 1.360 -18.719 -14.407 1.00 46.19 70 VAL A O 1
ATOM 561 N N . GLY A 1 71 ? 1.375 -20.942 -14.731 1.00 47.69 71 GLY A N 1
ATOM 562 C CA . GLY A 1 71 ? 0.306 -20.956 -15.716 1.00 47.69 71 GLY A CA 1
ATOM 563 C C . GLY A 1 71 ? -1.017 -20.786 -14.983 1.00 47.69 71 GLY A C 1
ATOM 564 O O . GLY A 1 71 ? -1.471 -21.711 -14.317 1.00 47.69 71 GLY A O 1
ATOM 565 N N . PHE A 1 72 ? -1.636 -19.613 -15.098 1.00 46.91 72 PHE A N 1
ATOM 566 C CA . PHE A 1 72 ? -3.057 -19.496 -14.805 1.00 46.91 72 PHE A CA 1
ATOM 567 C C . PHE A 1 72 ? -3.815 -19.996 -16.026 1.00 46.91 72 PHE A C 1
ATOM 569 O O . PHE A 1 72 ? -3.962 -19.307 -17.036 1.00 46.91 72 PHE A O 1
ATOM 576 N N . GLY A 1 73 ? -4.224 -21.260 -15.921 1.00 40.59 73 GLY A N 1
ATOM 577 C CA . GLY A 1 73 ? -5.226 -21.847 -16.784 1.00 40.59 73 GLY A CA 1
ATOM 578 C C . GLY A 1 73 ? -6.488 -20.990 -16.797 1.00 40.59 73 GLY A C 1
ATOM 579 O O . GLY A 1 73 ? -6.896 -20.432 -15.781 1.00 40.59 73 GLY A O 1
ATOM 580 N N . SER A 1 74 ? -7.056 -20.904 -17.995 1.00 41.91 74 SER A N 1
ATOM 581 C CA . SER A 1 74 ? -8.424 -20.525 -18.323 1.00 41.91 74 SER A CA 1
ATOM 582 C C . SER A 1 74 ? -9.372 -20.394 -17.128 1.00 41.91 74 SER A C 1
ATOM 584 O O . SER A 1 74 ? -9.826 -21.400 -16.589 1.00 41.91 74 SER A O 1
ATOM 586 N N . LEU A 1 75 ? -9.807 -19.167 -16.840 1.00 39.25 75 LEU A N 1
ATOM 587 C CA . LEU A 1 75 ? -11.197 -18.958 -16.451 1.00 39.25 75 LEU A CA 1
ATOM 588 C C . LEU A 1 75 ? -11.931 -18.452 -17.691 1.00 39.25 75 LEU A C 1
ATOM 590 O O . LEU A 1 75 ? -11.999 -17.260 -17.982 1.00 39.25 75 LEU A O 1
ATOM 594 N N . LYS A 1 76 ? -12.370 -19.428 -18.482 1.00 37.72 76 LYS A N 1
ATOM 595 C CA . LYS A 1 76 ? -13.300 -19.251 -19.588 1.00 37.72 76 LYS A CA 1
ATOM 596 C C . LYS A 1 76 ? -14.681 -19.020 -18.966 1.00 37.72 76 LYS A C 1
ATOM 598 O O . LYS A 1 76 ? -15.135 -19.875 -18.208 1.00 37.72 76 LYS A O 1
ATOM 603 N N . MET A 1 77 ? -15.294 -17.869 -19.242 1.00 41.97 77 MET A N 1
ATOM 604 C CA . MET A 1 77 ? -16.756 -17.742 -19.232 1.00 41.97 77 MET A CA 1
ATOM 605 C C . MET A 1 77 ? -17.295 -18.264 -20.562 1.00 41.97 77 MET A C 1
ATOM 607 O O . MET A 1 77 ? -16.580 -18.102 -21.582 1.00 41.97 77 MET A O 1
#

Sequence (77 aa):
MKPAKTYEEQLEILIKRGLYIDNNKRAVHTLSNVNYYNLTGYLFQFKDSKGNFSGGVSFEQGCQGPSKNVGFGSLKM

Organism: NCBI:txid1234873

Foldseek 3Di:
DDDDDQLLRLVVVQVVLPADEPDSVVLSVLCVVCPSVQLLVLCVVQADPVRGGPDHHYSVSSSVHPDPDDDPDDPDD